Protein AF-A0A8C8DS42-F1 (afdb_monomer_lite)

Radius of gyration: 26.09 Å; chains: 1; bounding box: 54×52×82 Å

Organism: NCBI:txid183150

Secondary structure (DSSP, 8-state):
-----PPPP-PPP--------------------STTHHHHHHTSHHHHHHHHHHHHHHHHHTT--TTS--PPPHHHHHHHHHHHHHHHHHHTSPPPP-S-SSS-THHHHHHHHHHHHHT-SS---TT--S----------

Foldseek 3Di:
DDDDDDDDDDDDPPCPPPPPPPDDDDDDDDQCDDPVSVVVVCPDPVVVVVVVVVVVVCVVCPPHDPPDDDDDDPVNVVVVVVVVVLVVLPVVQDFDDDPDPDDGPSVVVSVVVVVVLVPDPPPPPVPVPDDPPPPPDDDD

Sequence (140 aa):
MAETEQPSGSSPEDDASDATAGNAFMIPKKEISMVPDMGKWKRSQAYADYMGFILTLNESVKGKKFTCEYKVSQTVEKLLDLLATLDQWINETPPIDQPARFGNKAFRTWFSKLDQVSKHPSTEFPFCSGPLTVHEDWTE

InterPro domains:
  IPR004327 Phosphotyrosyl phosphatase activator, PTPA [PF03095] (28-120)
  IPR004327 Phosphotyrosyl phosphatase activator, PTPA [PTHR10012] (14-120)
  IPR037218 PTPA superfamily [SSF140984] (20-121)

pLDDT: mean 79.2, std 25.02, range [32.97, 98.62]

Structure (mmCIF, N/CA/C/O backbone):
data_AF-A0A8C8DS42-F1
#
_entry.id   AF-A0A8C8DS42-F1
#
loop_
_atom_site.group_PDB
_atom_site.id
_atom_site.type_symbol
_atom_site.label_atom_id
_atom_site.label_alt_id
_atom_site.label_comp_id
_atom_site.label_asym_id
_atom_site.label_entity_id
_atom_site.label_seq_id
_atom_site.pdbx_PDB_ins_code
_atom_site.Cartn_x
_atom_site.Cartn_y
_atom_site.Cartn_z
_atom_site.occupancy
_atom_site.B_iso_or_equiv
_atom_site.auth_seq_id
_atom_site.auth_comp_id
_atom_site.auth_asym_id
_atom_site.auth_atom_id
_atom_site.pdbx_PDB_model_num
ATOM 1 N N . MET A 1 1 ? -32.999 32.950 61.330 1.00 38.31 1 MET A N 1
ATOM 2 C CA . MET A 1 1 ? -32.665 33.967 60.315 1.00 38.31 1 MET A CA 1
ATOM 3 C C . MET A 1 1 ? -31.210 33.699 59.966 1.00 38.31 1 MET A C 1
ATOM 5 O O . MET A 1 1 ? -30.363 33.970 60.797 1.00 38.31 1 MET A O 1
ATOM 9 N N . ALA A 1 2 ? -30.923 32.750 59.075 1.00 42.75 2 ALA A N 1
ATOM 10 C CA . ALA A 1 2 ? -31.003 32.886 57.619 1.00 42.75 2 ALA A CA 1
ATOM 11 C C . ALA A 1 2 ? -30.174 34.086 57.153 1.00 42.75 2 ALA A C 1
ATOM 13 O O . ALA A 1 2 ? -30.664 35.200 57.252 1.00 42.75 2 ALA A O 1
ATOM 14 N N . GLU A 1 3 ? -28.937 33.836 56.726 1.00 36.59 3 GLU A N 1
ATOM 15 C CA . GLU A 1 3 ? -28.472 34.186 55.382 1.00 36.59 3 GLU A CA 1
ATOM 16 C C . GLU A 1 3 ? -27.133 33.496 55.093 1.00 36.59 3 GLU A C 1
ATOM 18 O O . GLU A 1 3 ? -26.243 33.393 55.936 1.00 36.59 3 GLU A O 1
ATOM 23 N N . THR A 1 4 ? -27.086 32.933 53.894 1.00 40.78 4 THR A N 1
ATOM 24 C CA . THR A 1 4 ? -26.031 32.128 53.294 1.00 40.78 4 THR A CA 1
ATOM 25 C C . THR A 1 4 ? -25.495 32.979 52.152 1.00 40.78 4 THR A C 1
ATOM 27 O O . THR A 1 4 ? -26.291 33.353 51.296 1.00 40.78 4 THR A O 1
ATOM 30 N N . GLU A 1 5 ? -24.195 33.263 52.091 1.00 38.59 5 GLU A N 1
ATOM 31 C CA . GLU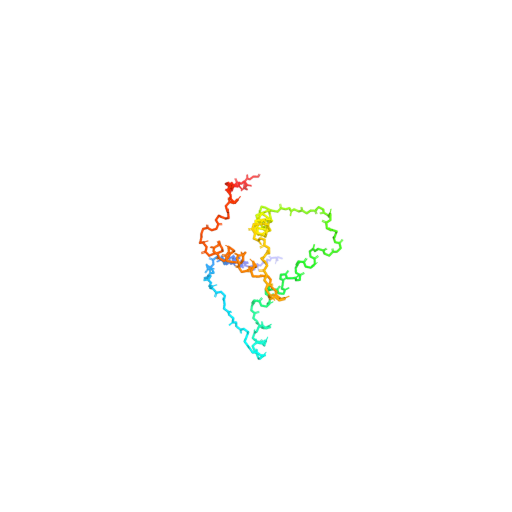 A 1 5 ? -23.593 33.879 50.902 1.00 38.59 5 GLU A CA 1
ATOM 32 C C . GLU A 1 5 ? -22.631 32.900 50.223 1.00 38.59 5 GLU A C 1
ATOM 34 O O . GLU A 1 5 ? -21.740 32.313 50.839 1.00 38.59 5 GLU A O 1
ATOM 39 N N . GLN A 1 6 ? -22.915 32.672 48.942 1.00 41.50 6 GLN A N 1
ATOM 40 C CA . GLN A 1 6 ? -22.263 31.744 48.027 1.00 41.50 6 GLN A CA 1
ATOM 41 C C . GLN A 1 6 ? -20.967 32.337 47.445 1.00 41.50 6 GLN A C 1
ATOM 43 O O . GLN A 1 6 ? -20.899 33.543 47.211 1.00 41.50 6 GLN A O 1
ATOM 48 N N . PRO A 1 7 ? -19.972 31.505 47.096 1.00 37.28 7 PRO A N 1
ATOM 49 C CA . PRO A 1 7 ? -18.873 31.913 46.232 1.00 37.28 7 PRO A CA 1
ATOM 50 C C . PRO A 1 7 ? -19.300 31.892 44.753 1.00 37.28 7 PRO A C 1
ATOM 52 O O . PRO A 1 7 ? -19.849 30.907 44.259 1.00 37.28 7 PRO A O 1
ATOM 55 N N . SER A 1 8 ? -19.019 32.996 44.055 1.00 35.69 8 SER A N 1
ATOM 56 C CA . SER A 1 8 ? -19.190 33.166 42.608 1.00 35.69 8 SER A CA 1
ATOM 57 C C . SER A 1 8 ? -18.269 32.211 41.842 1.00 35.69 8 SER A C 1
ATOM 59 O O . SER A 1 8 ? -17.048 32.249 42.001 1.00 35.69 8 SER A O 1
ATOM 61 N N . GLY A 1 9 ? -18.865 31.333 41.035 1.00 33.56 9 GLY A N 1
ATOM 62 C CA . GLY A 1 9 ? -18.160 30.433 40.132 1.00 33.56 9 GLY A CA 1
ATOM 63 C C . GLY A 1 9 ? -17.729 31.167 38.866 1.00 33.56 9 GLY A C 1
ATOM 64 O O . GLY A 1 9 ? -18.569 31.648 38.112 1.00 33.56 9 GLY A O 1
ATOM 65 N N . SER A 1 10 ? -16.421 31.216 38.623 1.00 36.25 10 SER A N 1
ATOM 66 C CA . SER A 1 10 ? -15.869 31.519 37.304 1.00 36.25 10 SER A CA 1
ATOM 67 C C . SER A 1 10 ? -15.608 30.197 36.590 1.00 36.25 10 SER A C 1
ATOM 69 O O . SER A 1 10 ? -14.772 29.408 37.030 1.00 36.25 10 SER A O 1
ATOM 71 N N . SER A 1 11 ? -16.352 29.961 35.512 1.00 35.25 11 SER A N 1
ATOM 72 C CA . SER A 1 11 ? -16.128 28.878 34.552 1.00 35.25 11 SER A CA 1
ATOM 73 C C . SER A 1 11 ? -14.689 28.917 34.021 1.00 35.25 11 SER A C 1
ATOM 75 O O . SER A 1 11 ? -14.220 30.004 33.681 1.00 35.25 11 SER A O 1
ATOM 77 N N . PRO A 1 12 ? -13.987 27.778 33.903 1.00 44.56 12 PRO A N 1
ATOM 78 C CA . PRO A 1 12 ? -12.838 27.687 33.021 1.00 44.56 12 PRO A CA 1
ATOM 79 C C . PRO A 1 12 ? -13.361 27.603 31.587 1.00 44.56 12 PRO A C 1
ATOM 81 O O . PRO A 1 12 ? -14.119 26.697 31.245 1.00 44.56 12 PRO A O 1
ATOM 84 N N . GLU A 1 13 ? -13.009 28.600 30.787 1.00 39.97 13 GLU A N 1
ATOM 85 C CA . GLU A 1 13 ? -13.246 28.618 29.351 1.00 39.97 13 GLU A CA 1
ATOM 86 C C . GLU A 1 13 ? -12.522 27.420 28.719 1.00 39.97 13 GLU A C 1
ATOM 88 O O . GLU A 1 13 ? -11.332 27.199 28.960 1.00 39.97 13 GLU A O 1
ATOM 93 N N . ASP A 1 14 ? -13.279 26.619 27.968 1.00 40.50 14 ASP A N 1
ATOM 94 C CA . ASP A 1 14 ? -12.783 25.538 27.124 1.00 40.50 14 ASP A CA 1
ATOM 95 C C . ASP A 1 14 ? -11.808 26.126 26.095 1.00 40.50 14 ASP A C 1
ATOM 97 O O . ASP A 1 14 ? -12.208 26.684 25.071 1.00 40.50 14 ASP A O 1
ATOM 101 N N . ASP A 1 15 ? -10.512 25.992 26.377 1.00 41.81 15 ASP A N 1
ATOM 102 C CA . ASP A 1 15 ? -9.428 26.205 25.421 1.00 41.81 15 ASP A CA 1
ATOM 103 C C . ASP A 1 15 ? -9.476 25.069 24.388 1.00 41.81 15 ASP A C 1
ATOM 105 O O . ASP A 1 15 ? -8.745 24.075 24.444 1.00 41.81 15 ASP A O 1
ATOM 109 N N . ALA A 1 16 ? -10.412 25.189 23.446 1.00 43.94 16 ALA A N 1
ATOM 110 C CA . ALA A 1 16 ? -10.403 24.446 22.199 1.00 43.94 16 ALA A CA 1
ATOM 111 C C . ALA A 1 16 ? -9.207 24.941 21.380 1.00 43.94 16 ALA A C 1
ATOM 113 O O . ALA A 1 16 ? -9.329 25.786 20.495 1.00 43.94 16 ALA A O 1
ATOM 114 N N . SER A 1 17 ? -8.028 24.433 21.733 1.00 45.03 17 SER A N 1
ATOM 115 C CA . SER A 1 17 ? -6.806 24.619 20.969 1.00 45.03 17 SER A CA 1
ATOM 116 C C . SER A 1 17 ? -7.031 24.099 19.549 1.00 45.03 17 SER A C 1
ATOM 118 O O . SER A 1 17 ? -7.085 22.898 19.277 1.00 45.03 17 SER A O 1
ATOM 120 N N . ASP A 1 18 ? -7.200 25.055 18.641 1.00 42.72 18 ASP A N 1
ATOM 121 C CA . ASP A 1 18 ? -7.142 24.908 17.197 1.00 42.72 18 ASP A CA 1
ATOM 122 C C . ASP A 1 18 ? -5.769 24.335 16.812 1.00 42.72 18 ASP A C 1
ATOM 124 O O . ASP A 1 18 ? -4.797 25.040 16.542 1.00 42.72 18 ASP A O 1
ATOM 128 N N . ALA A 1 19 ? -5.666 23.009 16.849 1.00 44.78 19 ALA A N 1
ATOM 129 C CA . ALA A 1 19 ? -4.506 22.261 16.396 1.00 44.78 19 ALA A CA 1
ATOM 130 C C . ALA A 1 19 ? -4.553 22.073 14.869 1.00 44.78 19 ALA A C 1
ATOM 132 O O . ALA A 1 19 ? -4.373 20.970 14.361 1.00 44.78 19 ALA A O 1
ATOM 133 N N . THR A 1 20 ? -4.770 23.153 14.117 1.00 50.38 20 THR A N 1
ATOM 134 C CA . THR A 1 20 ? -4.458 23.212 12.680 1.00 50.38 20 THR A CA 1
ATOM 135 C C . THR A 1 20 ? -3.080 23.841 12.444 1.00 50.38 20 THR A C 1
ATOM 137 O O . THR A 1 20 ? -2.826 24.506 11.441 1.00 50.38 20 THR A O 1
ATOM 140 N N . ALA A 1 21 ? -2.128 23.591 13.353 1.00 54.91 21 ALA A N 1
ATOM 141 C CA . ALA A 1 21 ? -0.719 23.856 13.096 1.00 54.91 21 ALA A CA 1
ATOM 142 C C . ALA A 1 21 ? -0.275 22.997 11.901 1.00 54.91 21 ALA A C 1
ATOM 144 O O . ALA A 1 21 ? -0.202 21.772 11.990 1.00 54.91 21 ALA A O 1
ATOM 145 N N . GLY A 1 22 ? -0.036 23.649 10.760 1.00 57.59 22 GLY A N 1
ATOM 146 C CA . GLY A 1 22 ? 0.324 23.006 9.502 1.00 57.59 22 GLY A CA 1
ATOM 147 C C . GLY A 1 22 ? 1.485 22.033 9.676 1.00 57.59 22 GLY A C 1
ATOM 148 O O . GLY A 1 22 ? 2.631 22.436 9.878 1.00 57.59 22 GLY A O 1
ATOM 149 N N . ASN A 1 23 ? 1.188 20.739 9.583 1.00 72.19 23 ASN A N 1
ATOM 150 C CA . ASN A 1 23 ? 2.210 19.707 9.613 1.00 72.19 23 ASN A CA 1
ATOM 151 C C . ASN A 1 23 ? 3.122 19.878 8.393 1.00 72.19 23 ASN A C 1
ATOM 153 O O . ASN A 1 23 ? 2.693 19.735 7.247 1.00 72.19 23 ASN A O 1
ATOM 157 N N . ALA A 1 24 ? 4.395 20.181 8.641 1.00 87.44 24 ALA A N 1
ATOM 158 C CA . ALA A 1 24 ? 5.404 20.221 7.595 1.00 87.44 24 ALA A CA 1
ATOM 159 C C . ALA A 1 24 ? 5.666 18.793 7.089 1.00 87.44 24 ALA A C 1
ATOM 161 O O . ALA A 1 24 ? 6.279 17.975 7.776 1.00 87.44 24 ALA A O 1
ATOM 162 N N . PHE A 1 25 ? 5.189 18.484 5.883 1.00 90.62 25 PHE A N 1
ATOM 163 C CA . PHE A 1 25 ? 5.466 17.207 5.229 1.00 90.62 25 PHE A CA 1
ATOM 164 C C . PHE A 1 25 ? 6.948 17.095 4.851 1.00 90.62 25 PHE A C 1
ATOM 166 O O . PHE A 1 25 ? 7.576 18.062 4.420 1.00 90.62 25 PHE A O 1
ATOM 173 N N . MET A 1 26 ? 7.504 15.889 4.973 1.00 92.81 26 MET A N 1
ATOM 174 C CA . MET A 1 26 ? 8.882 15.590 4.582 1.00 92.81 26 MET A CA 1
ATOM 175 C C . MET A 1 26 ? 8.980 14.242 3.867 1.00 92.81 26 MET A C 1
ATOM 177 O O . MET A 1 26 ? 8.161 13.352 4.088 1.00 92.81 26 MET A O 1
ATOM 181 N N . ILE A 1 27 ? 10.015 14.071 3.040 1.00 92.38 27 ILE A N 1
ATOM 182 C CA . ILE A 1 27 ? 10.292 12.796 2.368 1.00 92.38 27 ILE A CA 1
ATOM 183 C C . ILE A 1 27 ? 10.768 11.767 3.413 1.00 92.38 27 ILE A C 1
ATOM 185 O O . ILE A 1 27 ? 11.775 12.022 4.086 1.00 92.38 27 ILE A O 1
ATOM 189 N N . PRO A 1 28 ? 10.099 10.602 3.553 1.00 95.12 28 PRO A N 1
ATOM 190 C CA . PRO A 1 28 ? 10.538 9.552 4.466 1.00 95.12 28 PRO A CA 1
ATOM 191 C C . PRO A 1 28 ? 11.934 9.030 4.108 1.00 95.12 28 PRO A C 1
ATOM 193 O O . PRO A 1 28 ? 12.253 8.808 2.940 1.00 95.12 28 PRO A O 1
ATOM 196 N N . LYS A 1 29 ? 12.763 8.784 5.125 1.00 96.25 29 LYS A N 1
ATOM 197 C CA . LYS A 1 29 ? 14.118 8.238 4.969 1.00 96.25 29 LYS A CA 1
ATOM 198 C C . LYS A 1 29 ? 14.333 7.035 5.881 1.00 96.25 29 LYS A C 1
ATOM 200 O O . LYS A 1 29 ? 13.663 6.883 6.901 1.00 96.25 29 LYS A O 1
ATOM 205 N N . LYS A 1 30 ? 15.274 6.167 5.508 1.00 97.31 30 LYS A N 1
ATOM 206 C CA . LYS A 1 30 ? 15.609 4.978 6.299 1.00 97.31 30 LYS A CA 1
ATOM 207 C C . LYS A 1 30 ? 16.250 5.394 7.627 1.00 97.31 30 LYS A C 1
ATOM 209 O O . LYS A 1 30 ? 17.334 5.962 7.632 1.00 97.31 30 LYS A O 1
ATOM 214 N N . GLU A 1 31 ? 15.590 5.050 8.728 1.00 97.50 31 GLU A N 1
ATOM 215 C CA . GLU A 1 31 ? 16.038 5.335 10.105 1.00 97.50 31 GLU A CA 1
ATOM 216 C C . GLU A 1 31 ? 16.385 4.065 10.904 1.00 97.50 31 GLU A C 1
ATOM 218 O O . GLU A 1 31 ? 16.875 4.156 12.024 1.00 97.50 31 GLU A O 1
ATOM 223 N N . ILE A 1 32 ? 16.139 2.877 10.335 1.00 97.94 32 ILE A N 1
ATOM 224 C CA . ILE A 1 32 ? 16.484 1.577 10.928 1.00 97.94 32 ILE A CA 1
ATOM 225 C C . ILE A 1 32 ? 17.519 0.916 10.023 1.00 97.94 32 ILE A C 1
ATOM 227 O O . ILE A 1 32 ? 17.194 0.380 8.961 1.00 97.94 32 ILE A O 1
ATOM 231 N N . SER A 1 33 ? 18.782 0.997 10.416 1.00 97.38 33 SER A N 1
ATOM 232 C CA . SER A 1 33 ? 19.931 0.515 9.649 1.00 97.38 33 SER A CA 1
ATOM 233 C C . SER A 1 33 ? 20.664 -0.632 10.341 1.00 97.38 33 SER A C 1
ATOM 235 O O . SER A 1 33 ? 21.191 -1.511 9.661 1.00 97.38 33 SER A O 1
ATOM 237 N N . MET A 1 34 ? 20.633 -0.660 11.673 1.00 97.50 34 MET A N 1
ATOM 238 C CA . MET A 1 34 ? 21.285 -1.658 12.511 1.00 97.50 34 MET A CA 1
ATOM 239 C C . MET A 1 34 ? 20.394 -2.085 13.682 1.00 97.50 34 MET A C 1
ATOM 241 O O . MET A 1 34 ? 19.420 -1.420 14.024 1.00 97.50 34 MET A O 1
ATOM 245 N N . VAL A 1 35 ? 20.732 -3.208 14.320 1.00 97.62 35 VAL A N 1
ATOM 246 C CA . VAL A 1 35 ? 19.930 -3.791 15.413 1.00 97.62 35 VAL A CA 1
ATOM 247 C C . VAL A 1 35 ? 19.634 -2.794 16.553 1.00 97.62 35 VAL A C 1
ATOM 249 O O . VAL A 1 35 ? 18.477 -2.736 16.973 1.00 97.62 35 VAL A O 1
ATOM 252 N N . PRO A 1 36 ? 20.591 -1.969 17.033 1.00 96.75 36 PRO A N 1
ATOM 253 C CA . PRO A 1 36 ? 20.310 -0.955 18.056 1.00 96.75 36 PRO A CA 1
ATOM 254 C C . PRO A 1 36 ? 19.204 0.054 17.697 1.00 96.75 36 PRO A C 1
ATOM 256 O O . PRO A 1 36 ? 18.474 0.495 18.590 1.00 96.75 36 PRO A O 1
ATOM 259 N N . ASP A 1 37 ? 19.014 0.369 16.410 1.00 98.06 37 ASP A N 1
ATOM 260 C CA . ASP A 1 37 ? 18.002 1.333 15.948 1.00 98.06 37 ASP A CA 1
ATOM 261 C C . ASP A 1 37 ? 16.574 0.863 16.264 1.00 98.06 37 ASP A C 1
ATOM 263 O O . ASP A 1 37 ? 15.657 1.674 16.409 1.00 98.06 37 ASP A O 1
ATOM 267 N N . MET A 1 38 ? 16.374 -0.444 16.467 1.00 97.94 38 MET A N 1
ATOM 268 C CA . MET A 1 38 ? 15.080 -1.000 16.867 1.00 97.94 38 MET A CA 1
ATOM 269 C C . MET A 1 38 ? 14.580 -0.439 18.199 1.00 97.94 38 MET A C 1
ATOM 271 O O . MET A 1 38 ? 13.370 -0.336 18.404 1.00 97.94 38 MET A O 1
ATOM 275 N N . GLY A 1 39 ? 15.487 -0.054 19.103 1.00 97.75 39 GLY A N 1
ATOM 276 C CA . GLY A 1 39 ? 15.116 0.614 20.348 1.00 97.75 39 GLY A CA 1
ATOM 277 C C . GLY A 1 39 ? 14.500 1.992 20.101 1.00 97.75 39 GLY A C 1
ATOM 278 O O . GLY A 1 39 ? 13.498 2.331 20.729 1.00 97.75 39 GLY A O 1
ATOM 279 N N . LYS A 1 40 ? 15.065 2.763 19.158 1.00 97.44 40 LYS A N 1
ATOM 280 C CA . LYS A 1 40 ? 14.520 4.056 18.711 1.00 97.44 40 LYS A CA 1
ATOM 281 C C . LYS A 1 40 ? 13.169 3.860 18.023 1.00 97.44 40 LYS A C 1
ATOM 283 O O . LYS A 1 40 ? 12.219 4.550 18.372 1.00 97.44 40 LYS A O 1
ATOM 288 N N . TRP A 1 41 ? 13.066 2.889 17.114 1.00 98.25 41 TRP A N 1
ATOM 289 C CA . TRP A 1 41 ? 11.822 2.565 16.410 1.00 98.25 41 TRP A CA 1
ATOM 290 C C . TRP A 1 41 ? 10.667 2.265 17.370 1.00 98.25 41 TRP A C 1
ATOM 292 O O . TRP A 1 41 ? 9.639 2.931 17.303 1.00 98.25 41 TRP A O 1
ATOM 302 N N . LYS A 1 42 ? 10.852 1.342 18.321 1.00 98.19 42 LYS A N 1
ATOM 303 C CA . LYS A 1 42 ? 9.798 0.934 19.271 1.00 98.19 42 LYS A CA 1
ATOM 304 C C . LYS A 1 42 ? 9.300 2.058 20.187 1.00 98.19 42 LYS A C 1
ATOM 306 O O . LYS A 1 42 ? 8.220 1.935 20.748 1.00 98.19 42 LYS A O 1
ATOM 311 N N . ARG A 1 43 ? 10.090 3.122 20.373 1.00 98.19 43 ARG A N 1
ATOM 312 C CA . ARG A 1 43 ? 9.720 4.309 21.166 1.00 98.19 43 ARG A CA 1
ATOM 313 C C . ARG A 1 43 ? 9.275 5.496 20.306 1.00 98.19 43 ARG A C 1
ATOM 315 O O . ARG A 1 43 ? 9.023 6.564 20.848 1.00 98.19 43 ARG A O 1
ATOM 322 N N . SER A 1 44 ? 9.246 5.345 18.983 1.00 98.25 44 SER A N 1
ATOM 323 C CA . SER A 1 44 ? 8.907 6.430 18.062 1.00 98.25 44 SER A CA 1
ATOM 324 C C . SER A 1 44 ? 7.396 6.638 17.949 1.00 98.25 44 SER A C 1
ATOM 326 O O . SER A 1 44 ? 6.625 5.689 18.097 1.00 98.25 44 SER A O 1
ATOM 328 N N . GLN A 1 45 ? 6.990 7.862 17.599 1.00 97.50 45 GLN A N 1
ATOM 329 C CA . GLN A 1 45 ? 5.591 8.182 17.302 1.00 97.50 45 GLN A CA 1
ATOM 330 C C . GLN A 1 45 ? 5.047 7.314 16.158 1.00 97.50 45 GLN A C 1
ATOM 332 O O . GLN A 1 45 ? 3.986 6.721 16.288 1.00 97.50 45 GLN A O 1
ATOM 337 N N . ALA A 1 46 ? 5.834 7.123 15.092 1.00 97.31 46 ALA A N 1
ATOM 338 C CA . ALA A 1 46 ? 5.449 6.291 13.953 1.00 97.31 46 ALA A CA 1
ATOM 339 C C . ALA A 1 46 ? 5.116 4.838 14.345 1.00 97.31 46 ALA A C 1
ATOM 341 O O . ALA A 1 46 ? 4.222 4.236 13.757 1.00 97.31 46 ALA A O 1
ATOM 342 N N . TYR A 1 47 ? 5.804 4.270 15.344 1.00 98.44 47 TYR A N 1
ATOM 343 C CA . TYR A 1 47 ? 5.464 2.945 15.867 1.00 98.44 47 TYR A CA 1
ATOM 344 C C . TYR A 1 47 ? 4.137 2.957 16.629 1.00 98.44 47 TYR A C 1
ATOM 346 O O . TYR A 1 47 ? 3.319 2.059 16.430 1.00 98.44 47 TYR A O 1
ATOM 354 N N . ALA A 1 48 ? 3.916 3.964 17.481 1.00 98.50 48 ALA A N 1
ATOM 355 C CA . ALA A 1 48 ? 2.668 4.111 18.224 1.00 98.50 48 ALA A CA 1
ATOM 356 C C . ALA A 1 48 ? 1.468 4.279 17.276 1.00 98.50 48 ALA A C 1
ATOM 358 O O . ALA A 1 48 ? 0.487 3.548 17.412 1.00 98.50 48 ALA A O 1
ATOM 359 N N . ASP A 1 49 ? 1.589 5.146 16.268 1.00 98.38 49 ASP A N 1
ATOM 360 C CA . ASP A 1 49 ? 0.550 5.392 15.263 1.00 98.38 49 ASP A CA 1
ATOM 361 C C . ASP A 1 49 ? 0.269 4.140 14.427 1.00 98.38 49 ASP A C 1
ATOM 363 O O . ASP A 1 49 ? -0.884 3.742 14.257 1.00 98.38 49 ASP A O 1
ATOM 367 N N . TYR A 1 50 ? 1.323 3.470 13.944 1.00 98.38 50 TYR A N 1
ATOM 368 C CA . TYR A 1 50 ? 1.193 2.246 13.153 1.00 98.38 50 TYR A CA 1
ATOM 369 C C . TYR A 1 50 ? 0.499 1.133 13.944 1.00 98.38 50 TYR A C 1
ATOM 371 O O . TYR A 1 50 ? -0.444 0.513 13.454 1.00 98.38 50 TYR A O 1
ATOM 379 N N . MET A 1 51 ? 0.923 0.892 15.187 1.00 98.38 51 MET A N 1
ATOM 380 C CA . MET A 1 51 ? 0.294 -0.120 16.035 1.00 98.38 51 MET A CA 1
ATOM 381 C C . MET A 1 51 ? -1.148 0.247 16.387 1.00 98.38 51 MET A C 1
ATOM 383 O O . MET A 1 51 ? -2.018 -0.622 16.333 1.00 98.38 51 MET A O 1
ATOM 387 N N . GLY A 1 52 ? -1.419 1.517 16.698 1.00 98.56 52 GLY A N 1
ATOM 388 C CA . GLY A 1 52 ? -2.770 2.014 16.954 1.00 98.56 52 GLY A CA 1
ATOM 389 C C . GLY A 1 52 ? -3.699 1.794 15.761 1.00 98.56 52 GLY A C 1
ATOM 390 O O . GLY A 1 52 ? -4.805 1.279 15.930 1.00 98.56 52 GLY A O 1
ATOM 391 N N . PHE A 1 53 ? -3.226 2.089 14.547 1.00 98.50 53 PHE A N 1
ATOM 392 C CA . PHE A 1 53 ? -3.962 1.847 13.307 1.00 98.50 53 PHE A CA 1
ATOM 393 C C . PHE A 1 53 ? -4.308 0.364 13.119 1.00 98.50 53 PHE A C 1
ATOM 395 O O . PHE A 1 53 ? -5.475 0.023 12.921 1.00 98.50 53 PHE A O 1
ATOM 402 N N . ILE A 1 54 ? -3.324 -0.534 13.251 1.00 98.56 54 ILE A N 1
ATOM 403 C CA . ILE A 1 54 ? -3.537 -1.982 13.093 1.00 98.56 54 ILE A CA 1
ATOM 404 C C . ILE A 1 54 ? -4.533 -2.523 14.126 1.00 98.56 54 ILE A C 1
ATOM 406 O O . ILE A 1 54 ? -5.438 -3.279 13.770 1.00 98.56 54 ILE A O 1
ATOM 410 N N . LEU A 1 55 ? -4.393 -2.136 15.397 1.00 98.50 55 LEU A N 1
ATOM 411 C CA . LEU A 1 55 ? -5.285 -2.597 16.464 1.00 98.50 55 LEU A CA 1
ATOM 412 C C . LEU A 1 55 ? -6.715 -2.077 16.277 1.00 98.50 55 LEU A C 1
ATOM 414 O O . LEU A 1 55 ? -7.667 -2.835 16.461 1.00 98.50 55 LEU A O 1
ATOM 418 N N . THR A 1 56 ? -6.863 -0.823 15.845 1.00 98.62 56 THR A N 1
ATOM 419 C CA . THR A 1 56 ? -8.170 -0.225 15.541 1.00 98.62 56 THR A CA 1
ATOM 420 C C . THR A 1 56 ? -8.866 -0.973 14.405 1.00 98.62 56 THR A C 1
ATOM 422 O O . THR A 1 56 ? -10.035 -1.340 14.535 1.00 98.62 56 THR A O 1
ATOM 425 N N . LEU A 1 57 ? -8.148 -1.268 13.313 1.00 97.69 57 LEU A N 1
ATOM 426 C CA . LEU A 1 57 ? -8.702 -2.047 12.205 1.00 97.69 57 LEU A CA 1
ATOM 427 C C . LEU A 1 57 ? -9.104 -3.455 12.645 1.00 97.69 57 LEU A C 1
ATOM 429 O O . LEU A 1 57 ? -10.206 -3.888 12.317 1.00 97.69 57 LEU A O 1
ATOM 433 N N . ASN A 1 58 ? -8.254 -4.140 13.412 1.00 98.06 58 ASN A N 1
ATOM 434 C CA . ASN A 1 58 ? -8.519 -5.493 13.896 1.00 98.06 58 ASN A CA 1
ATOM 435 C C . ASN A 1 58 ? -9.829 -5.573 14.698 1.00 98.06 58 ASN A C 1
ATOM 437 O O . ASN A 1 58 ? -10.714 -6.366 14.372 1.00 98.06 58 ASN A O 1
ATOM 441 N N . GLU A 1 59 ? -10.001 -4.706 15.699 1.00 98.31 59 GLU A N 1
ATOM 442 C CA . GLU A 1 59 ? -11.234 -4.703 16.494 1.00 98.31 59 GLU A CA 1
ATOM 443 C C . GLU A 1 59 ? -12.456 -4.303 15.655 1.00 98.31 59 GLU A C 1
ATOM 445 O O . GLU A 1 59 ? -13.535 -4.870 15.829 1.00 98.31 59 GLU A O 1
ATOM 450 N N . SER A 1 60 ? -12.293 -3.408 14.673 1.00 96.38 60 SER A N 1
ATOM 451 C CA . SER A 1 60 ? -13.401 -2.968 13.816 1.00 96.38 60 SER A CA 1
ATOM 452 C C . SER A 1 60 ? -14.002 -4.079 12.945 1.00 96.38 60 SER A C 1
ATOM 454 O O . SER A 1 60 ? -15.182 -3.996 12.591 1.00 96.38 60 SER A O 1
ATOM 456 N N . VAL A 1 61 ? -13.233 -5.121 12.610 1.00 96.88 61 VAL A N 1
ATOM 457 C CA . VAL A 1 61 ? -13.665 -6.224 11.726 1.00 96.88 61 VAL A CA 1
ATOM 458 C C . VAL A 1 61 ? -13.943 -7.531 12.471 1.00 96.88 61 VAL A C 1
ATOM 460 O O . VAL A 1 61 ? -14.382 -8.515 11.872 1.00 96.88 61 VAL A O 1
ATOM 463 N N . LYS A 1 62 ? -13.723 -7.564 13.786 1.00 97.38 62 LYS A N 1
ATOM 464 C CA . LYS A 1 62 ? -13.876 -8.763 14.611 1.00 97.38 62 LYS A CA 1
ATOM 465 C C . LYS A 1 62 ? -15.298 -9.323 14.548 1.00 97.38 62 LYS A C 1
ATOM 467 O O . LYS A 1 62 ? -16.276 -8.622 14.791 1.00 97.38 62 LYS A O 1
ATOM 472 N N . GLY A 1 63 ? -15.409 -10.612 14.222 1.00 97.31 63 GLY A N 1
ATOM 473 C CA . GLY A 1 63 ? -16.693 -11.314 14.112 1.00 97.31 63 GLY A CA 1
ATOM 474 C C . GLY A 1 63 ? -17.552 -10.908 12.907 1.00 97.31 63 GLY A C 1
ATOM 475 O O . GLY A 1 63 ? -18.669 -11.408 12.773 1.00 97.31 63 GLY A O 1
ATOM 476 N N . LYS A 1 64 ? -17.055 -10.039 12.018 1.00 97.31 64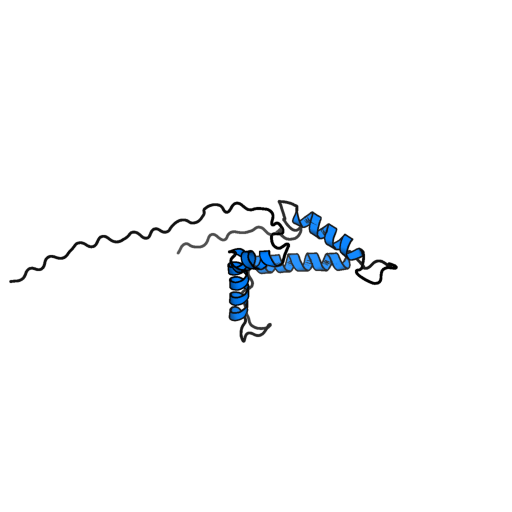 LYS A N 1
ATOM 477 C CA . LYS A 1 64 ? -17.758 -9.628 10.799 1.00 97.31 64 LYS A CA 1
ATOM 478 C C . LYS A 1 64 ? -17.357 -10.520 9.627 1.00 97.31 64 LYS A C 1
ATOM 480 O O . LYS A 1 64 ? -16.208 -10.935 9.498 1.00 97.31 64 LYS A O 1
ATOM 485 N N . LYS A 1 65 ? -18.322 -10.834 8.763 1.00 96.75 65 LYS A N 1
ATOM 486 C CA . LYS A 1 65 ? -18.072 -11.534 7.495 1.00 96.75 65 LYS A CA 1
ATOM 487 C C . LYS A 1 65 ? -17.648 -10.523 6.437 1.00 96.75 65 LYS A C 1
ATOM 489 O O . LYS A 1 65 ? -18.090 -9.385 6.480 1.00 96.75 65 LYS A O 1
ATOM 494 N N . PHE A 1 66 ? -16.925 -10.974 5.416 1.00 94.19 66 PHE A N 1
ATOM 495 C CA . PHE A 1 66 ? -16.638 -10.149 4.236 1.00 94.19 66 PHE A CA 1
ATOM 496 C C . PHE A 1 66 ? -17.898 -9.640 3.521 1.00 94.19 66 PHE A C 1
ATOM 498 O O . PHE A 1 66 ? -17.858 -8.603 2.876 1.00 94.19 66 PHE A O 1
ATOM 505 N N . THR A 1 67 ? -19.014 -10.361 3.644 1.00 95.25 67 THR A N 1
ATOM 506 C CA . THR A 1 67 ? -20.298 -10.017 3.021 1.00 95.25 67 THR A CA 1
ATOM 507 C C . THR A 1 67 ? -21.204 -9.172 3.918 1.00 95.25 67 THR A C 1
ATOM 509 O O . THR A 1 67 ? -22.383 -9.038 3.604 1.00 95.25 67 THR A O 1
ATOM 512 N N . CYS A 1 68 ? -20.740 -8.707 5.085 1.00 93.50 68 CYS A N 1
ATOM 513 C CA . CYS A 1 68 ? -21.570 -7.822 5.901 1.00 93.50 68 CYS A CA 1
ATOM 514 C C . CYS A 1 68 ? -21.742 -6.475 5.197 1.00 93.50 68 CYS A C 1
ATOM 516 O O . CYS A 1 68 ? -20.866 -6.047 4.452 1.00 93.50 68 CYS A O 1
ATOM 518 N N . GLU A 1 69 ? -22.840 -5.782 5.466 1.00 93.94 69 GLU A N 1
ATOM 519 C CA . GLU A 1 69 ? -23.013 -4.420 4.973 1.00 93.94 69 GLU A CA 1
ATOM 520 C C . GLU A 1 69 ? -22.044 -3.472 5.693 1.00 93.94 69 GLU A C 1
ATOM 522 O O . GLU A 1 69 ? -21.854 -3.548 6.911 1.00 93.94 69 GLU A O 1
ATOM 527 N N . TYR A 1 70 ? -21.409 -2.583 4.933 1.00 93.75 70 TYR A N 1
ATOM 528 C CA . TYR A 1 70 ? -20.557 -1.521 5.452 1.00 93.75 70 TYR A CA 1
ATOM 529 C C . TYR A 1 70 ? -20.653 -0.292 4.555 1.00 93.75 70 TYR A C 1
ATOM 531 O O . TYR A 1 70 ? -20.911 -0.383 3.356 1.00 93.75 70 TYR A O 1
ATOM 539 N N . LYS A 1 71 ? -20.432 0.881 5.148 1.00 94.69 71 LYS A N 1
ATOM 540 C CA . LYS A 1 71 ? -20.386 2.131 4.397 1.00 94.69 71 LYS A CA 1
ATOM 541 C C . LYS A 1 71 ? -19.106 2.173 3.567 1.00 94.69 71 LYS A C 1
ATOM 543 O O . LYS A 1 71 ? -18.008 2.100 4.118 1.00 94.69 71 LYS A O 1
ATOM 548 N N . VAL A 1 72 ? -19.258 2.357 2.263 1.00 95.56 72 VAL A N 1
ATOM 549 C CA . VAL A 1 72 ? -18.159 2.700 1.361 1.00 95.56 72 VAL A CA 1
ATOM 550 C C . VAL A 1 72 ? -18.131 4.221 1.236 1.00 95.56 72 VAL A C 1
ATOM 552 O O . VAL A 1 72 ? -19.154 4.843 0.964 1.00 95.56 72 VAL A O 1
ATOM 555 N N . SER A 1 73 ? -16.988 4.838 1.527 1.00 96.62 73 SER A N 1
ATOM 556 C CA . SER A 1 73 ? -16.796 6.276 1.319 1.00 96.62 73 SER A CA 1
ATOM 557 C C . SER A 1 73 ? -16.148 6.534 -0.037 1.00 96.62 73 SER A C 1
ATOM 559 O O . SER A 1 73 ? -15.445 5.672 -0.562 1.00 96.62 73 SER A O 1
ATOM 561 N N . GLN A 1 74 ? -16.290 7.755 -0.554 1.00 95.38 74 GLN A N 1
ATOM 562 C CA . GLN A 1 74 ? -15.636 8.166 -1.800 1.00 95.38 74 GLN A CA 1
ATOM 563 C C . GLN A 1 74 ? -14.110 7.953 -1.762 1.00 95.38 74 GLN A C 1
ATOM 565 O O . GLN A 1 74 ? -13.500 7.588 -2.762 1.00 95.38 74 GLN A O 1
ATOM 570 N N . THR A 1 75 ? -13.469 8.142 -0.603 1.00 94.75 75 THR A N 1
ATOM 571 C CA . THR A 1 75 ? -12.034 7.860 -0.437 1.00 94.75 75 THR A CA 1
ATOM 572 C C . THR A 1 75 ? -11.720 6.381 -0.651 1.00 94.75 75 THR A C 1
ATOM 574 O O . THR A 1 75 ? -10.714 6.060 -1.275 1.00 94.75 75 THR A O 1
ATOM 577 N N . VAL A 1 76 ? -12.572 5.476 -0.157 1.00 95.75 76 VAL A N 1
ATOM 578 C CA . VAL A 1 76 ? -12.407 4.030 -0.369 1.00 95.75 76 VAL A CA 1
ATOM 579 C C . VAL A 1 76 ? -12.602 3.679 -1.842 1.00 95.75 76 VAL A C 1
ATOM 581 O O . VAL A 1 76 ? -11.793 2.930 -2.376 1.00 95.75 76 VAL A O 1
ATOM 584 N N . GLU A 1 77 ? -13.600 4.254 -2.516 1.00 95.62 77 GLU A N 1
ATOM 585 C CA . GLU A 1 77 ? -13.806 4.059 -3.962 1.00 95.62 77 GLU A CA 1
ATOM 586 C C . GLU A 1 77 ? -12.576 4.492 -4.765 1.00 95.62 77 GLU A C 1
ATOM 588 O O . GLU A 1 77 ? -12.027 3.701 -5.524 1.00 95.62 77 GLU A O 1
ATOM 593 N N . LYS A 1 78 ? -12.039 5.689 -4.497 1.00 92.50 78 LYS A N 1
ATOM 594 C CA . LYS A 1 78 ? -10.816 6.177 -5.156 1.00 92.50 78 LYS A CA 1
ATOM 595 C C . LYS A 1 78 ? -9.596 5.288 -4.897 1.00 92.50 78 LYS A C 1
ATOM 597 O O . LYS A 1 78 ? -8.749 5.137 -5.775 1.00 92.50 78 LYS A O 1
ATOM 602 N N . LEU A 1 79 ? -9.483 4.696 -3.705 1.00 95.31 79 LEU A N 1
ATOM 603 C CA . LEU A 1 79 ? -8.429 3.719 -3.410 1.00 95.31 79 LEU A CA 1
ATOM 604 C C . LEU A 1 79 ? -8.616 2.425 -4.214 1.00 95.31 79 LEU A C 1
ATOM 606 O O . LEU A 1 79 ? -7.627 1.864 -4.683 1.00 95.31 79 LEU A O 1
ATOM 610 N N . LEU A 1 80 ? -9.855 1.961 -4.400 1.00 95.88 80 LEU A N 1
ATOM 611 C CA . LEU A 1 80 ? -10.157 0.800 -5.241 1.00 95.88 80 LEU A CA 1
ATOM 612 C C . LEU A 1 80 ? -9.835 1.078 -6.715 1.00 95.88 80 LEU A C 1
ATOM 614 O O . LEU A 1 80 ? -9.190 0.246 -7.349 1.00 95.88 80 LEU A O 1
ATOM 618 N N . ASP A 1 81 ? -10.187 2.256 -7.233 1.00 93.94 81 ASP A N 1
ATOM 619 C CA . ASP A 1 81 ? -9.866 2.671 -8.607 1.00 93.94 81 ASP A CA 1
ATOM 620 C C . ASP A 1 81 ? -8.352 2.759 -8.845 1.00 93.94 81 ASP A C 1
ATOM 622 O O . ASP A 1 81 ? -7.835 2.337 -9.887 1.00 93.94 81 ASP A O 1
ATOM 626 N N . LEU A 1 82 ? -7.612 3.265 -7.853 1.00 93.81 82 LEU A N 1
ATOM 627 C CA . LEU A 1 82 ? -6.152 3.269 -7.876 1.00 93.81 82 LEU A CA 1
ATOM 628 C C . LEU A 1 82 ? -5.616 1.838 -7.975 1.00 93.81 82 LEU A C 1
ATOM 630 O O . LEU A 1 82 ? -4.788 1.559 -8.841 1.00 93.81 82 LEU A O 1
ATOM 634 N N . LEU A 1 83 ? -6.096 0.917 -7.132 1.00 96.56 83 LEU A N 1
ATOM 635 C CA . LEU A 1 83 ? -5.669 -0.486 -7.167 1.00 96.56 83 LEU A CA 1
ATOM 636 C C . LEU A 1 83 ? -6.024 -1.167 -8.497 1.00 96.56 83 LEU A C 1
ATOM 638 O O . LEU A 1 83 ? -5.190 -1.891 -9.037 1.00 96.56 83 LEU A O 1
ATOM 642 N N . ALA A 1 84 ? -7.203 -0.889 -9.061 1.00 96.44 84 ALA A N 1
ATOM 643 C CA . ALA A 1 84 ? -7.612 -1.390 -10.373 1.00 96.44 84 ALA A CA 1
ATOM 644 C C . ALA A 1 84 ? -6.703 -0.871 -11.501 1.00 96.44 84 ALA A C 1
ATOM 646 O O . ALA A 1 84 ? -6.346 -1.616 -12.410 1.00 96.44 84 ALA A O 1
ATOM 647 N N . THR A 1 85 ? -6.258 0.386 -11.417 1.00 94.38 85 THR A N 1
ATOM 648 C CA . THR A 1 85 ? -5.283 0.955 -12.363 1.00 94.38 85 THR A CA 1
ATOM 649 C C . THR A 1 85 ? -3.939 0.226 -12.283 1.00 94.38 85 THR A C 1
ATOM 651 O O . THR A 1 85 ? -3.353 -0.122 -13.310 1.00 94.38 85 THR A O 1
ATOM 654 N N . LEU A 1 86 ? -3.451 -0.044 -11.065 1.00 95.88 86 LEU A N 1
ATOM 655 C CA . LEU A 1 86 ? -2.202 -0.785 -10.864 1.00 95.88 86 LEU A CA 1
ATOM 656 C C . LEU A 1 86 ? -2.289 -2.222 -11.389 1.00 95.88 86 LEU A C 1
ATOM 658 O O . LEU A 1 86 ? -1.306 -2.707 -11.955 1.00 95.88 86 LEU A O 1
ATOM 662 N N . ASP A 1 87 ? -3.446 -2.868 -11.227 1.00 97.38 87 ASP A N 1
ATOM 663 C CA . ASP A 1 87 ? -3.742 -4.199 -11.765 1.00 97.38 87 ASP A CA 1
ATOM 664 C C . ASP A 1 87 ? -3.779 -4.194 -13.301 1.00 97.38 87 ASP A C 1
ATOM 666 O O . ASP A 1 87 ? -3.108 -4.998 -13.948 1.00 97.38 87 ASP A O 1
ATOM 670 N N . GLN A 1 88 ? -4.438 -3.208 -13.915 1.00 97.06 88 GLN A N 1
ATOM 671 C CA . GLN A 1 88 ? -4.475 -3.067 -15.370 1.00 97.06 88 GLN A CA 1
ATOM 672 C C . GLN A 1 88 ? -3.072 -2.900 -15.979 1.00 97.06 88 GLN A C 1
ATOM 674 O O . GLN A 1 88 ? -2.771 -3.482 -17.025 1.00 97.06 88 GLN A O 1
ATOM 679 N N . TRP A 1 89 ? -2.165 -2.182 -15.310 1.00 97.31 89 TRP A N 1
ATOM 680 C CA . TRP A 1 89 ? -0.776 -2.078 -15.767 1.00 97.31 89 TRP A CA 1
ATOM 681 C C . TRP A 1 89 ? -0.024 -3.411 -15.758 1.00 97.31 89 TRP A C 1
ATOM 683 O O . TRP A 1 89 ? 0.967 -3.531 -16.484 1.00 97.31 89 TRP A O 1
ATOM 693 N N . ILE A 1 90 ? -0.455 -4.404 -14.972 1.00 97.56 90 ILE A N 1
ATOM 694 C CA . ILE A 1 90 ? 0.106 -5.762 -15.019 1.00 97.56 90 ILE A CA 1
ATOM 695 C C . ILE A 1 90 ? -0.237 -6.400 -16.368 1.00 97.56 90 ILE A C 1
ATOM 697 O O . ILE A 1 90 ? 0.659 -6.915 -17.035 1.00 97.56 90 ILE A O 1
ATOM 701 N N . ASN A 1 91 ? -1.491 -6.283 -16.818 1.00 97.06 91 ASN A N 1
ATOM 702 C CA . ASN A 1 91 ? -1.932 -6.787 -18.127 1.00 97.06 91 ASN A CA 1
ATOM 703 C C . ASN A 1 91 ? -1.166 -6.124 -19.284 1.00 97.06 91 ASN A C 1
ATOM 705 O O . ASN A 1 91 ? -0.795 -6.778 -20.256 1.00 97.06 91 ASN A O 1
ATOM 709 N N . GLU A 1 92 ? -0.876 -4.829 -19.159 1.00 96.56 92 GLU A N 1
ATOM 710 C CA . GLU A 1 92 ? -0.083 -4.071 -20.136 1.00 96.56 92 GLU A CA 1
ATOM 711 C C . GLU A 1 92 ? 1.425 -4.348 -20.076 1.00 96.56 92 GLU A C 1
ATOM 713 O O . GLU A 1 92 ? 2.168 -3.906 -20.955 1.00 96.56 92 GLU A O 1
ATOM 718 N N . THR A 1 93 ? 1.902 -5.019 -19.027 1.00 97.00 93 THR A N 1
ATOM 719 C CA . THR A 1 93 ? 3.326 -5.285 -18.803 1.00 97.00 93 THR A CA 1
ATOM 720 C C . THR A 1 93 ? 3.560 -6.793 -18.697 1.00 97.00 93 THR A C 1
ATOM 722 O O . THR A 1 93 ? 3.912 -7.295 -17.624 1.00 97.00 93 THR A O 1
ATOM 725 N N . PRO A 1 94 ? 3.359 -7.541 -19.801 1.00 97.00 94 PRO A N 1
ATOM 726 C CA . PRO A 1 94 ? 3.449 -8.990 -19.770 1.00 97.00 94 PRO A CA 1
ATOM 727 C C . PRO A 1 94 ? 4.866 -9.454 -19.391 1.00 97.00 94 PRO A C 1
ATOM 729 O O . PRO A 1 94 ? 5.851 -8.761 -19.679 1.00 97.00 94 PRO A O 1
ATOM 732 N N . PRO A 1 95 ? 4.999 -10.642 -18.773 1.00 97.12 95 PRO A N 1
ATOM 733 C CA . PRO A 1 95 ? 6.296 -11.241 -18.497 1.00 97.12 95 PRO A CA 1
ATOM 734 C C . PRO A 1 95 ? 7.132 -11.370 -19.770 1.00 97.12 95 PRO A C 1
ATOM 736 O O . PRO A 1 95 ? 6.631 -11.787 -20.813 1.00 97.12 95 PRO A O 1
ATOM 739 N N . ILE A 1 96 ? 8.423 -11.060 -19.670 1.00 96.69 96 ILE A N 1
ATOM 740 C CA . ILE A 1 96 ? 9.360 -11.260 -20.779 1.00 96.69 96 ILE A CA 1
ATOM 741 C C . ILE A 1 96 ? 10.104 -12.580 -20.623 1.00 96.69 96 ILE A C 1
ATOM 743 O O . ILE A 1 96 ? 10.379 -13.008 -19.496 1.00 96.69 96 ILE A O 1
ATOM 747 N N . ASP A 1 97 ? 10.471 -13.197 -21.744 1.00 96.50 97 ASP A N 1
ATOM 748 C CA . ASP A 1 97 ? 11.393 -14.327 -21.712 1.00 96.50 97 ASP A CA 1
ATOM 749 C C . ASP A 1 97 ? 12.766 -13.865 -21.204 1.00 96.50 97 ASP A C 1
ATOM 751 O O . ASP A 1 97 ? 13.288 -12.815 -21.597 1.00 96.50 97 ASP A O 1
ATOM 755 N N . GLN A 1 98 ? 13.328 -14.617 -20.261 1.00 95.12 98 GLN A N 1
ATOM 756 C CA . GLN A 1 98 ? 14.597 -14.277 -19.636 1.00 95.12 98 GLN A CA 1
ATOM 757 C C . GLN A 1 98 ? 15.325 -15.519 -19.107 1.00 95.12 98 GLN A C 1
ATOM 759 O O . GLN A 1 98 ? 14.703 -16.421 -18.549 1.00 95.12 98 GLN A O 1
ATOM 764 N N . PRO A 1 99 ? 16.671 -15.533 -19.152 1.00 93.88 99 PRO A N 1
ATOM 765 C CA . PRO A 1 99 ? 17.460 -16.644 -18.615 1.00 93.88 99 PRO A CA 1
ATOM 766 C C . PRO A 1 99 ? 17.460 -16.697 -17.076 1.00 93.88 99 PRO A C 1
ATOM 768 O O . PRO A 1 99 ? 17.791 -17.722 -16.480 1.00 93.88 99 PRO A O 1
ATOM 771 N N . ALA A 1 100 ? 17.128 -15.585 -16.410 1.00 94.31 100 ALA A N 1
ATOM 772 C CA . ALA A 1 100 ? 17.114 -15.489 -14.954 1.00 94.31 100 ALA A CA 1
ATOM 773 C C . ALA A 1 100 ? 15.893 -1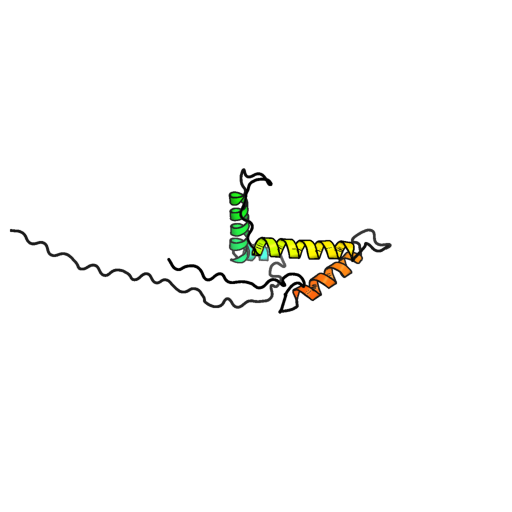6.203 -14.349 1.00 94.31 100 ALA A C 1
ATOM 775 O O . ALA A 1 100 ? 14.753 -15.927 -14.719 1.00 94.31 100 ALA A O 1
ATOM 776 N N . ARG A 1 101 ? 16.140 -17.065 -13.354 1.00 95.56 101 ARG A N 1
ATOM 777 C CA .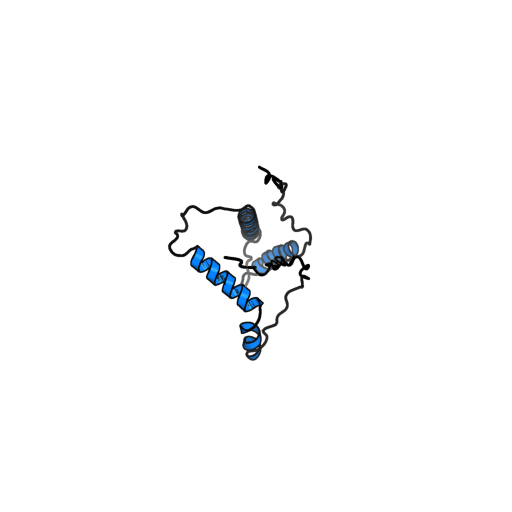 ARG A 1 101 ? 15.120 -17.906 -12.691 1.00 95.56 101 ARG A CA 1
ATOM 778 C C . ARG A 1 101 ? 14.320 -17.208 -11.588 1.00 95.56 101 ARG A C 1
ATOM 780 O O . ARG A 1 101 ? 13.344 -17.767 -11.101 1.00 95.56 101 ARG A O 1
ATOM 787 N N . PHE A 1 102 ? 14.733 -16.013 -11.181 1.00 93.56 102 PHE A N 1
ATOM 788 C CA . PHE A 1 102 ? 14.070 -15.218 -10.149 1.00 93.56 102 PHE A CA 1
ATOM 789 C C . PHE A 1 102 ? 13.637 -13.885 -10.736 1.00 93.56 102 PHE A C 1
ATOM 791 O O . PHE A 1 102 ? 14.393 -13.324 -11.524 1.00 93.56 102 PHE A O 1
ATOM 798 N N . GLY A 1 103 ? 12.472 -13.388 -10.306 1.00 94.81 103 GLY A N 1
ATOM 799 C CA . GLY A 1 103 ? 11.945 -12.056 -10.614 1.00 94.81 103 GLY A CA 1
ATOM 800 C C . GLY A 1 103 ? 11.903 -11.727 -12.109 1.00 94.81 103 GLY A C 1
ATOM 801 O O . GLY A 1 103 ? 12.929 -11.435 -12.724 1.00 94.81 103 GLY A O 1
ATOM 802 N N . ASN A 1 104 ? 10.717 -11.704 -12.716 1.00 97.62 104 ASN A N 1
ATOM 803 C CA . ASN A 1 104 ? 10.623 -11.288 -14.113 1.00 97.62 104 ASN A CA 1
ATOM 804 C C . ASN A 1 104 ? 10.988 -9.798 -14.260 1.00 97.62 104 ASN A C 1
ATOM 806 O O . ASN A 1 104 ? 10.461 -8.953 -13.534 1.00 97.62 104 ASN A O 1
ATOM 810 N N . LYS A 1 105 ? 11.874 -9.458 -15.204 1.00 96.62 105 LYS A N 1
ATOM 811 C CA . LYS A 1 105 ? 12.302 -8.073 -15.464 1.00 96.62 105 LYS A CA 1
ATOM 812 C C . LYS A 1 105 ? 11.145 -7.150 -15.855 1.00 96.62 105 LYS A C 1
ATOM 814 O O . LYS A 1 105 ? 11.268 -5.951 -15.613 1.00 96.62 105 LYS A O 1
ATOM 819 N N . ALA A 1 106 ? 10.032 -7.684 -16.365 1.00 97.38 106 ALA A N 1
ATOM 820 C CA . ALA A 1 106 ? 8.797 -6.936 -16.605 1.00 97.38 106 ALA A CA 1
ATOM 821 C C . ALA A 1 106 ? 8.305 -6.186 -15.352 1.00 97.38 106 ALA A C 1
ATOM 823 O O . ALA A 1 106 ? 7.786 -5.079 -15.470 1.00 97.38 106 ALA A O 1
ATOM 824 N N . PHE A 1 107 ? 8.574 -6.704 -14.144 1.00 97.94 107 PHE A N 1
ATOM 825 C CA . PHE A 1 107 ? 8.268 -6.001 -12.894 1.00 97.94 107 PHE A CA 1
ATOM 826 C C . PHE A 1 107 ? 8.924 -4.616 -12.820 1.00 97.94 107 PHE A C 1
ATOM 828 O O . PHE A 1 107 ? 8.315 -3.679 -12.318 1.00 97.94 107 PHE A O 1
ATOM 835 N N . ARG A 1 108 ? 10.151 -4.452 -13.338 1.00 96.88 108 ARG A N 1
ATOM 836 C CA . ARG A 1 108 ? 10.826 -3.144 -13.346 1.00 96.88 108 ARG A CA 1
ATOM 837 C C . ARG A 1 108 ? 10.102 -2.159 -14.249 1.00 96.88 108 ARG A C 1
ATOM 839 O O . ARG A 1 108 ? 9.952 -1.008 -13.868 1.00 96.88 108 ARG A O 1
ATOM 846 N N . THR A 1 109 ? 9.628 -2.619 -15.404 1.00 97.00 109 THR A N 1
ATOM 847 C CA . THR A 1 109 ? 8.830 -1.803 -16.322 1.00 97.00 109 THR A CA 1
ATOM 848 C C . THR A 1 109 ? 7.523 -1.363 -15.663 1.00 97.00 109 THR A C 1
ATOM 850 O O . THR A 1 109 ? 7.207 -0.176 -15.683 1.00 97.00 109 THR A O 1
ATOM 853 N N . TRP A 1 110 ? 6.810 -2.287 -15.011 1.00 97.81 110 TRP A N 1
ATOM 854 C CA . TRP A 1 110 ? 5.591 -1.979 -14.257 1.00 97.81 110 TRP A CA 1
ATOM 855 C C . TRP A 1 110 ? 5.872 -0.983 -13.119 1.00 97.81 110 TRP A C 1
ATOM 857 O O . TRP A 1 110 ? 5.195 0.034 -12.991 1.00 97.81 110 TRP A O 1
ATOM 867 N N . PHE A 1 111 ? 6.935 -1.214 -12.344 1.00 97.00 111 PHE A N 1
ATOM 868 C CA . PHE A 1 111 ? 7.315 -0.351 -11.227 1.00 97.00 111 PHE A CA 1
ATOM 869 C C . PHE A 1 111 ? 7.746 1.048 -11.689 1.00 97.00 111 PHE A C 1
ATOM 871 O O . PHE A 1 111 ? 7.428 2.035 -11.035 1.00 97.00 111 PHE A O 1
ATOM 878 N N . SER A 1 112 ? 8.429 1.166 -12.831 1.00 95.50 112 SER A N 1
ATOM 879 C CA . SER A 1 112 ? 8.782 2.465 -13.410 1.00 95.50 112 SER A CA 1
ATOM 880 C C . SER A 1 112 ? 7.552 3.287 -13.802 1.00 95.50 112 SER A C 1
ATOM 882 O O . SER A 1 112 ? 7.583 4.500 -13.610 1.00 95.50 112 SER A O 1
ATOM 884 N N . LYS A 1 113 ? 6.466 2.660 -14.287 1.00 93.25 113 LYS A N 1
ATOM 885 C CA . LYS A 1 113 ? 5.188 3.363 -14.521 1.00 93.25 113 LYS A CA 1
ATOM 886 C C . LYS A 1 113 ? 4.637 3.942 -13.209 1.00 93.25 113 LYS A C 1
ATOM 888 O O . LYS A 1 113 ? 4.308 5.124 -13.150 1.00 93.25 113 LYS A O 1
ATOM 893 N N . LEU A 1 114 ? 4.612 3.139 -12.142 1.00 94.19 114 LEU A N 1
ATOM 894 C CA . LEU A 1 114 ? 4.175 3.575 -10.808 1.00 94.19 114 LEU A CA 1
ATOM 895 C C . LEU A 1 114 ? 5.028 4.728 -10.252 1.00 94.19 114 LEU A C 1
ATOM 897 O O . LEU A 1 114 ? 4.491 5.725 -9.766 1.00 94.19 114 LEU A O 1
ATOM 901 N N . ASP A 1 115 ? 6.353 4.616 -10.336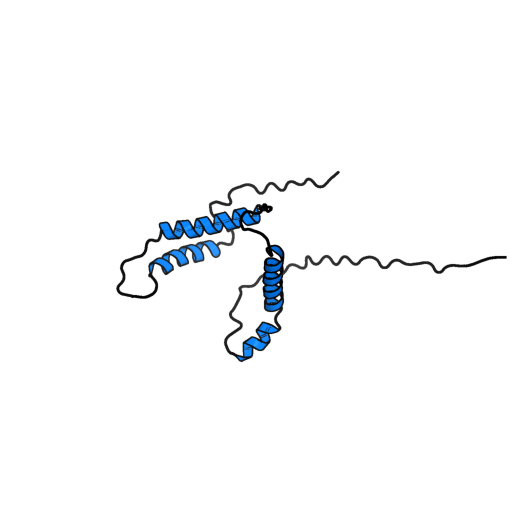 1.00 92.56 115 ASP A N 1
ATOM 902 C CA . ASP A 1 115 ? 7.285 5.637 -9.844 1.00 92.56 115 ASP A CA 1
ATOM 903 C C . ASP A 1 115 ? 7.108 6.981 -10.572 1.00 92.56 115 ASP A C 1
ATOM 905 O O . ASP A 1 115 ? 7.142 8.034 -9.939 1.00 92.56 115 ASP A O 1
ATOM 909 N N . GLN A 1 116 ? 6.847 6.956 -11.883 1.00 89.56 116 GLN A N 1
ATOM 910 C CA . GLN A 1 116 ? 6.567 8.165 -12.663 1.00 89.56 116 GLN A CA 1
ATOM 911 C C . GLN A 1 116 ? 5.262 8.848 -12.234 1.00 89.56 116 GLN A C 1
ATOM 913 O O . GLN A 1 116 ? 5.246 10.065 -12.054 1.00 89.56 116 GLN A O 1
ATOM 918 N N . VAL A 1 117 ? 4.184 8.083 -12.033 1.00 86.00 117 VAL A N 1
ATOM 919 C CA . VAL A 1 117 ? 2.867 8.645 -11.682 1.00 86.00 117 VAL A CA 1
ATOM 920 C C . VAL A 1 117 ? 2.827 9.149 -10.236 1.00 86.00 117 VAL A C 1
ATOM 922 O O . VAL A 1 117 ? 2.288 10.219 -9.976 1.00 86.00 117 VAL A O 1
ATOM 925 N N . SER A 1 118 ? 3.450 8.433 -9.297 1.00 84.50 118 SER A N 1
ATOM 926 C CA . SER A 1 118 ? 3.461 8.802 -7.869 1.00 84.50 118 SER A CA 1
ATOM 927 C C . SER A 1 118 ? 4.220 10.094 -7.538 1.00 84.50 118 SER A C 1
ATOM 929 O O . SER A 1 118 ? 3.978 10.692 -6.492 1.00 84.50 118 SER A O 1
ATOM 931 N N . LYS A 1 119 ? 5.139 10.538 -8.406 1.00 74.19 119 LYS A N 1
ATOM 932 C CA . LYS A 1 119 ? 5.956 11.747 -8.201 1.00 74.19 119 LYS A CA 1
ATOM 933 C C . LYS A 1 119 ? 5.337 13.017 -8.780 1.00 74.19 119 LYS A C 1
ATOM 935 O O . LYS A 1 119 ? 5.892 14.095 -8.574 1.00 74.19 119 LYS A O 1
ATOM 940 N N . HIS A 1 120 ? 4.229 12.916 -9.513 1.00 61.62 120 HIS A N 1
ATOM 941 C CA . HIS A 1 120 ? 3.585 14.088 -10.087 1.00 61.62 120 HIS A CA 1
ATOM 942 C C . HIS A 1 120 ? 2.771 14.811 -8.991 1.00 61.62 120 HIS A C 1
ATOM 944 O O . HIS A 1 120 ? 1.843 14.221 -8.448 1.00 61.62 120 HIS A O 1
ATOM 950 N N . PRO A 1 121 ? 3.074 16.077 -8.639 1.00 48.53 121 PRO A N 1
ATOM 951 C CA . PRO A 1 121 ? 2.438 16.792 -7.518 1.00 48.53 121 PRO A CA 1
ATOM 952 C C . PRO A 1 121 ? 0.949 17.112 -7.743 1.00 48.53 121 PRO A C 1
ATOM 954 O O . PRO A 1 121 ? 0.264 17.573 -6.835 1.00 48.53 121 PRO A O 1
ATOM 957 N N . SER A 1 122 ? 0.445 16.840 -8.945 1.00 46.88 122 SER A N 1
ATOM 958 C CA . SER A 1 122 ? -0.970 16.868 -9.300 1.00 46.88 122 SER A CA 1
ATOM 959 C C . SER A 1 122 ? -1.388 15.456 -9.702 1.00 46.88 122 SER A C 1
ATOM 961 O O . SER A 1 122 ? -1.577 15.180 -10.884 1.00 46.88 122 SER A O 1
ATOM 963 N N . THR A 1 123 ? -1.443 14.516 -8.757 1.00 48.44 123 THR A N 1
ATOM 964 C CA . THR A 1 123 ? -2.067 13.205 -8.990 1.00 48.44 123 THR A CA 1
ATOM 965 C C . THR A 1 123 ? -3.581 13.368 -9.008 1.00 48.44 123 THR A C 1
ATOM 967 O O . THR A 1 123 ? -4.291 12.930 -8.106 1.00 48.44 123 THR A O 1
ATOM 970 N N . GLU A 1 124 ? -4.087 13.963 -10.080 1.00 47.38 124 GLU A N 1
ATOM 971 C CA . GLU A 1 124 ? -5.253 13.362 -10.700 1.00 47.38 124 GLU A CA 1
ATOM 972 C C . GLU A 1 124 ? -4.718 12.091 -11.364 1.00 47.38 124 GLU A C 1
ATOM 974 O O . GLU A 1 124 ? -4.106 12.130 -12.431 1.00 47.38 124 GLU A O 1
ATOM 979 N N . PHE A 1 125 ? -4.862 10.942 -10.692 1.00 52.38 125 PHE A N 1
ATOM 980 C CA . PHE A 1 125 ? -4.842 9.682 -11.433 1.00 52.38 125 PHE A CA 1
ATOM 981 C C . PHE A 1 125 ? -5.837 9.864 -12.587 1.00 52.38 125 PHE A C 1
ATOM 983 O O . PHE A 1 125 ? -6.914 10.398 -12.324 1.00 52.38 125 PHE A O 1
ATOM 990 N N . PRO A 1 126 ? -5.523 9.465 -13.831 1.00 48.00 126 PRO A N 1
ATOM 991 C CA . PRO A 1 126 ? -6.294 9.839 -15.026 1.00 48.00 126 PRO A CA 1
ATOM 992 C C . PRO A 1 126 ? -7.770 9.373 -15.046 1.00 48.00 126 PRO A C 1
ATOM 994 O O . PRO A 1 126 ? -8.455 9.570 -16.041 1.00 48.00 126 PRO A O 1
ATOM 997 N N . PHE A 1 127 ? -8.265 8.779 -13.955 1.00 46.25 127 PHE A N 1
ATOM 998 C CA . PHE A 1 127 ? -9.657 8.402 -13.711 1.00 46.25 127 PHE A CA 1
ATOM 999 C C . PHE A 1 127 ? -10.324 9.086 -12.498 1.00 46.25 127 PHE A C 1
ATOM 1001 O O . PHE A 1 127 ? -11.524 8.936 -12.306 1.00 46.25 127 PHE A O 1
ATOM 1008 N N . CYS A 1 128 ? -9.614 9.903 -11.712 1.00 44.75 128 CYS A N 1
ATOM 1009 C CA . CYS A 1 128 ? -10.197 10.749 -10.658 1.00 44.75 128 CYS A CA 1
ATOM 1010 C C . CYS A 1 128 ? -10.806 12.048 -11.229 1.00 44.75 128 CYS A C 1
ATOM 1012 O O . CYS A 1 128 ? -10.734 13.102 -10.606 1.00 44.75 128 CYS A O 1
ATOM 1014 N N . SER A 1 129 ? -11.412 11.994 -12.413 1.00 45.88 129 SER A N 1
ATOM 1015 C CA . SER A 1 129 ? -12.080 13.135 -13.046 1.00 45.88 129 SER A CA 1
ATOM 1016 C C . SER A 1 129 ? -13.581 13.084 -12.759 1.00 45.88 129 SER A C 1
ATOM 1018 O O . SER A 1 129 ? -14.399 12.862 -13.645 1.00 45.88 129 SER A O 1
ATOM 1020 N N . GLY A 1 130 ? -13.944 13.269 -11.492 1.00 45.72 130 GLY A N 1
ATOM 1021 C CA . GLY A 1 130 ? -15.310 13.582 -11.081 1.00 45.72 130 GLY A CA 1
ATOM 1022 C C . GLY A 1 130 ? -15.261 14.802 -10.164 1.00 45.72 130 GLY A C 1
ATOM 1023 O O . GLY A 1 130 ? -14.438 14.799 -9.243 1.00 45.72 130 GLY A O 1
ATOM 1024 N N . PRO A 1 131 ? -16.068 15.854 -10.401 1.00 35.34 131 PRO A N 1
ATOM 1025 C CA . PRO A 1 131 ? -16.036 17.041 -9.561 1.00 35.34 131 PRO A CA 1
ATOM 1026 C C . PRO A 1 131 ? -16.335 16.641 -8.117 1.00 35.34 131 PRO A C 1
ATOM 1028 O O . PRO A 1 131 ? -17.312 15.946 -7.835 1.00 35.34 131 PRO A O 1
ATOM 1031 N N . LEU A 1 132 ? -15.471 17.069 -7.197 1.00 37.53 132 LEU A N 1
ATOM 1032 C CA . LEU A 1 132 ? -15.749 17.007 -5.772 1.00 37.53 132 LEU A CA 1
ATOM 1033 C C . LEU A 1 132 ? -16.852 18.041 -5.501 1.00 37.53 132 LEU A C 1
ATOM 1035 O O . LEU A 1 132 ? -16.570 19.204 -5.225 1.00 37.53 132 LEU A O 1
ATOM 1039 N N . THR A 1 133 ? -18.118 17.660 -5.658 1.00 39.22 133 THR A N 1
ATOM 1040 C CA . THR A 1 133 ? -19.218 18.470 -5.136 1.00 39.22 133 THR A CA 1
ATOM 1041 C C . THR A 1 133 ? -19.153 18.371 -3.622 1.00 39.22 133 THR A C 1
ATOM 1043 O O . THR A 1 133 ? -19.562 17.369 -3.033 1.00 39.22 133 THR A O 1
ATOM 1046 N N . VAL A 1 134 ? -18.581 19.397 -2.997 1.00 38.22 134 VAL A N 1
ATOM 1047 C CA . VAL A 1 134 ? -18.796 19.678 -1.581 1.00 38.22 134 VAL A CA 1
ATOM 1048 C C . VAL A 1 134 ? -20.287 19.977 -1.453 1.00 38.22 134 VAL A C 1
ATOM 1050 O O . VAL A 1 134 ? -20.739 21.039 -1.867 1.00 38.22 134 VAL A O 1
ATOM 1053 N N . HIS A 1 135 ? -21.070 19.015 -0.967 1.00 33.50 135 HIS A N 1
ATOM 1054 C CA . HIS A 1 135 ? -22.401 19.333 -0.463 1.00 33.50 135 HIS A CA 1
ATOM 1055 C C . 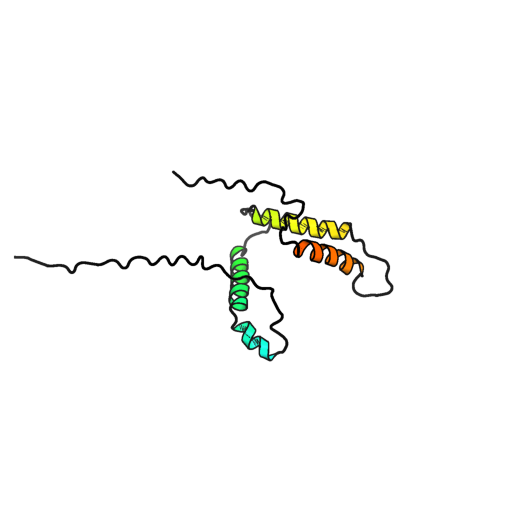HIS A 1 135 ? -22.187 20.039 0.879 1.00 33.50 135 HIS A C 1
ATOM 1057 O O . HIS A 1 135 ? -21.969 19.397 1.908 1.00 33.50 135 HIS A O 1
ATOM 1063 N N . GLU A 1 136 ? -22.152 21.369 0.838 1.00 40.88 136 GLU A N 1
ATOM 1064 C CA . GLU A 1 136 ? -22.423 22.208 1.999 1.00 40.88 136 GLU A CA 1
ATOM 1065 C C . GLU A 1 136 ? -23.913 22.074 2.316 1.00 40.88 136 GLU A C 1
ATOM 1067 O O . GLU A 1 136 ? -24.729 22.818 1.794 1.00 40.88 136 GLU A O 1
ATOM 1072 N N . ASP A 1 137 ? -24.273 21.090 3.135 1.00 34.00 137 ASP A N 1
ATOM 1073 C CA . ASP A 1 137 ? -25.586 21.040 3.781 1.00 34.00 137 ASP A CA 1
ATOM 1074 C C . ASP A 1 137 ? -25.410 20.523 5.209 1.00 34.00 137 ASP A C 1
ATOM 1076 O O . ASP A 1 137 ? -25.620 19.354 5.530 1.00 34.00 137 ASP A O 1
ATOM 1080 N N . TRP A 1 138 ? -24.963 21.438 6.064 1.00 32.97 138 TRP A N 1
ATOM 1081 C CA . TRP A 1 138 ? -25.261 21.430 7.491 1.00 32.97 138 TRP A CA 1
ATOM 1082 C C . TRP A 1 138 ? -25.745 22.827 7.873 1.00 32.97 138 TRP A C 1
ATOM 1084 O O . TRP A 1 138 ? -24.984 23.619 8.418 1.00 32.97 138 TRP A O 1
ATOM 1094 N N . THR A 1 139 ? -27.016 23.108 7.593 1.00 36.94 139 THR A N 1
ATOM 1095 C CA . THR A 1 139 ? -27.830 24.057 8.363 1.00 36.94 139 THR A CA 1
ATOM 1096 C C . THR A 1 139 ? -29.298 23.631 8.299 1.00 36.94 139 THR A C 1
ATOM 1098 O O . THR A 1 139 ? -29.834 23.490 7.204 1.00 36.94 139 THR A O 1
ATOM 1101 N N . GLU A 1 140 ? -29.877 23.506 9.501 1.00 35.44 140 GLU A N 1
ATOM 1102 C CA . GLU A 1 140 ? -31.257 23.150 9.912 1.00 35.44 140 GLU A CA 1
ATOM 1103 C C . GLU A 1 140 ? -31.628 21.659 10.005 1.00 35.44 140 GLU A C 1
ATOM 1105 O O . GLU A 1 140 ? -31.896 20.993 8.983 1.00 35.44 140 GLU A O 1
#